Protein AF-A0ABD4XF79-F1 (afdb_monomer)

Organism: NCBI:txid60890

Sequence (76 aa):
KHIRTSNPIESTFATVRHRTKRTKGCLSRKTGLAMAFKLMMSAQKKWRKLDGRNRLPEIIQGVEFRDGLRQLQAAA

Solvent-accessible surface area (backbone atoms only — not comparable to full-atom values): 4648 Å² total; per-residue (Å²): 112,66,37,73,62,43,57,71,66,58,66,66,44,42,65,44,54,53,49,54,64,73,49,70,74,77,57,55,73,69,56,44,49,53,51,44,52,54,47,46,61,61,45,56,79,71,66,72,86,76,53,38,66,91,51,46,67,47,32,75,73,65,42,46,37,58,88,45,41,77,56,77,78,76,84,127

Mean predicted aligned error: 6.77 Å

pLDDT: mean 85.54, std 11.23, range [40.41, 97.44]

Structure (mmCIF, N/CA/C/O backbone):
data_AF-A0ABD4XF79-F1
#
_entry.id   AF-A0ABD4XF79-F1
#
loop_
_atom_site.group_PDB
_atom_site.id
_atom_site.type_symbol
_atom_site.label_atom_id
_atom_site.label_alt_id
_atom_site.label_comp_id
_atom_site.label_asym_id
_atom_site.label_entity_id
_atom_site.label_seq_id
_atom_site.pdbx_PDB_ins_code
_atom_site.Cartn_x
_atom_site.Cartn_y
_atom_site.Cartn_z
_atom_site.occupancy
_atom_site.B_iso_or_equiv
_atom_site.auth_seq_id
_atom_site.auth_comp_id
_atom_site.auth_asym_id
_atom_site.auth_atom_id
_atom_site.pdbx_PDB_model_num
ATOM 1 N N . LYS A 1 1 ? -12.751 2.000 18.507 1.00 76.50 1 LYS A N 1
ATOM 2 C CA . 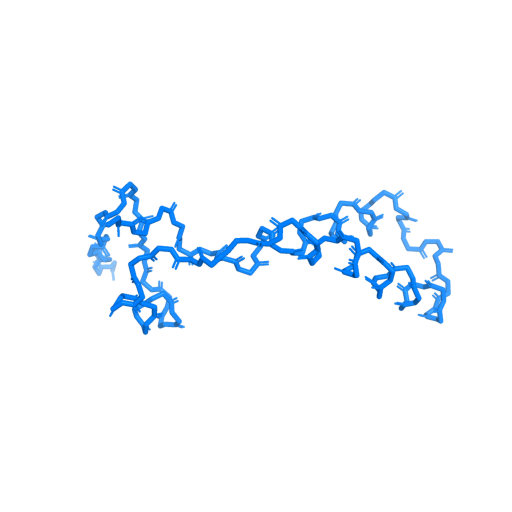LYS A 1 1 ? -12.244 2.755 17.330 1.00 76.50 1 LYS A CA 1
ATOM 3 C C . LYS A 1 1 ? -12.873 2.188 16.062 1.00 76.50 1 LYS A C 1
ATOM 5 O O . LYS A 1 1 ? -12.925 0.967 15.951 1.00 76.50 1 LYS A O 1
ATOM 10 N N . HIS A 1 2 ? -13.373 3.047 15.171 1.00 80.44 2 HIS A N 1
ATOM 11 C CA . HIS A 1 2 ? -13.996 2.665 13.896 1.00 80.44 2 HIS A CA 1
ATOM 12 C C . HIS A 1 2 ? -12.951 2.481 12.783 1.00 80.44 2 HIS A C 1
ATOM 14 O O . HIS A 1 2 ? -11.847 3.019 12.869 1.00 80.44 2 HIS A O 1
ATOM 20 N N . ILE A 1 3 ? -13.307 1.730 11.741 1.00 81.38 3 ILE A N 1
ATOM 21 C CA . ILE A 1 3 ? -12.509 1.594 10.515 1.00 81.38 3 ILE A CA 1
ATOM 22 C C . ILE A 1 3 ? -12.587 2.892 9.714 1.00 81.38 3 ILE A C 1
ATOM 24 O O . ILE A 1 3 ? -13.663 3.442 9.555 1.00 81.38 3 ILE A O 1
ATOM 28 N N . ARG A 1 4 ? -11.465 3.382 9.183 1.00 77.88 4 ARG A N 1
ATOM 29 C CA . ARG A 1 4 ? -11.433 4.591 8.330 1.00 77.88 4 ARG A CA 1
ATOM 30 C C . ARG A 1 4 ? -11.037 4.318 6.883 1.00 77.88 4 ARG A C 1
ATOM 32 O O . ARG A 1 4 ? -10.838 5.251 6.119 1.00 77.88 4 ARG A O 1
ATOM 39 N N . THR A 1 5 ? -10.853 3.054 6.519 1.00 77.62 5 THR A N 1
ATOM 40 C CA . THR A 1 5 ? -10.410 2.668 5.181 1.00 77.62 5 THR A CA 1
ATOM 41 C C . THR A 1 5 ? -11.133 1.411 4.727 1.00 77.62 5 THR A C 1
ATOM 43 O O . THR A 1 5 ? -11.213 0.437 5.472 1.00 77.62 5 THR A O 1
ATOM 46 N N . SER A 1 6 ? -11.643 1.441 3.500 1.00 79.12 6 SER A N 1
ATOM 47 C CA . SER A 1 6 ? -12.123 0.272 2.762 1.00 79.12 6 SER A CA 1
ATOM 48 C C . SER A 1 6 ? -11.004 -0.440 1.999 1.00 79.12 6 SER A C 1
ATOM 50 O O . SER A 1 6 ? -11.202 -1.553 1.534 1.00 79.12 6 SER A O 1
ATOM 52 N N . ASN A 1 7 ? -9.819 0.170 1.873 1.00 76.62 7 ASN A N 1
ATOM 53 C CA . ASN A 1 7 ? -8.722 -0.384 1.083 1.00 76.62 7 ASN A CA 1
ATOM 54 C C . ASN A 1 7 ? -7.377 -0.332 1.832 1.00 76.62 7 ASN A C 1
ATOM 56 O O . ASN A 1 7 ? -6.481 0.450 1.494 1.00 76.62 7 ASN A O 1
ATOM 60 N N . PRO A 1 8 ? -7.203 -1.168 2.870 1.00 72.94 8 PRO A N 1
ATOM 61 C CA . PRO A 1 8 ? -5.994 -1.149 3.685 1.00 72.94 8 PRO A CA 1
ATOM 62 C C . PRO A 1 8 ? -4.734 -1.590 2.923 1.00 72.94 8 PRO A C 1
ATOM 64 O O . PRO A 1 8 ? -3.634 -1.179 3.294 1.00 72.94 8 PRO A O 1
ATOM 67 N N . ILE A 1 9 ? -4.868 -2.387 1.853 1.00 77.12 9 ILE A N 1
ATOM 68 C CA . ILE A 1 9 ? -3.723 -2.866 1.061 1.00 77.12 9 ILE A CA 1
ATOM 69 C C . ILE A 1 9 ? -3.113 -1.758 0.199 1.00 77.12 9 ILE A C 1
ATOM 71 O O . ILE A 1 9 ? -1.909 -1.731 -0.035 1.00 77.12 9 ILE A O 1
ATOM 75 N N . GLU A 1 10 ? -3.902 -0.785 -0.246 1.00 71.00 10 GLU A N 1
ATOM 76 C CA . GLU A 1 10 ? -3.378 0.262 -1.121 1.00 71.00 10 GLU A CA 1
ATOM 77 C C . GLU A 1 10 ? -2.406 1.189 -0.383 1.00 71.00 10 GLU A C 1
ATOM 79 O O . GLU A 1 10 ? -1.394 1.623 -0.938 1.00 71.00 10 GLU A O 1
ATOM 84 N N . SER A 1 11 ? -2.664 1.417 0.908 1.00 80.31 11 SER A N 1
ATOM 85 C CA . SER A 1 11 ? -1.787 2.196 1.780 1.00 80.31 11 SER A CA 1
ATOM 86 C C . SER A 1 11 ? -0.441 1.502 2.026 1.00 80.31 11 SER A C 1
ATOM 88 O O . SER A 1 11 ? 0.598 2.165 2.021 1.00 80.31 11 SER A O 1
ATOM 90 N N . THR A 1 12 ? -0.416 0.172 2.179 1.00 82.31 12 THR A N 1
ATOM 91 C CA . THR A 1 12 ? 0.829 -0.566 2.464 1.00 82.31 12 THR A CA 1
ATOM 92 C C . THR A 1 12 ? 1.767 -0.609 1.259 1.00 82.31 12 THR A C 1
ATOM 94 O O . THR A 1 12 ? 2.982 -0.485 1.427 1.00 82.31 12 THR A O 1
ATOM 97 N N . PHE A 1 13 ? 1.214 -0.696 0.047 1.00 88.44 13 PHE A N 1
ATOM 98 C CA . PHE A 1 13 ? 1.974 -0.711 -1.207 1.00 88.44 13 PHE A CA 1
ATOM 99 C C . PHE A 1 13 ? 2.199 0.677 -1.825 1.00 88.44 13 PHE A C 1
ATOM 101 O O . PHE A 1 13 ? 2.877 0.780 -2.853 1.00 88.44 13 PHE A O 1
ATOM 108 N N . ALA A 1 14 ? 1.697 1.755 -1.214 1.00 91.25 14 ALA A N 1
ATOM 109 C CA . ALA A 1 14 ? 1.763 3.110 -1.766 1.00 91.25 14 ALA A CA 1
ATOM 110 C C . ALA A 1 14 ? 3.190 3.526 -2.174 1.00 91.25 14 ALA A C 1
ATOM 112 O O . ALA A 1 14 ? 3.408 4.023 -3.281 1.00 91.25 14 ALA A O 1
ATOM 113 N N . THR A 1 15 ? 4.185 3.256 -1.321 1.00 92.38 15 THR A N 1
ATOM 114 C CA . THR A 1 15 ? 5.596 3.580 -1.593 1.00 92.38 15 THR A CA 1
ATOM 115 C C . THR A 1 15 ? 6.157 2.780 -2.766 1.00 92.38 15 THR A C 1
ATOM 117 O O . THR A 1 15 ? 6.860 3.338 -3.611 1.00 92.38 15 THR A O 1
ATOM 120 N N . VAL A 1 16 ? 5.836 1.484 -2.844 1.00 94.31 16 VAL A N 1
ATOM 121 C CA . VAL A 1 16 ? 6.263 0.617 -3.952 1.00 94.31 16 VAL A CA 1
ATOM 122 C C . VAL A 1 16 ? 5.660 1.130 -5.252 1.00 94.31 16 VAL A C 1
ATOM 124 O O . VAL A 1 16 ? 6.397 1.389 -6.198 1.00 94.31 16 VAL A O 1
ATOM 127 N N . ARG A 1 17 ? 4.347 1.389 -5.278 1.00 93.56 17 ARG A N 1
ATOM 128 C CA . ARG A 1 17 ? 3.644 1.911 -6.456 1.00 93.56 17 ARG A CA 1
ATOM 129 C C . ARG A 1 17 ? 4.207 3.255 -6.913 1.00 93.56 17 ARG A C 1
ATOM 131 O O . ARG A 1 17 ? 4.458 3.444 -8.103 1.00 93.56 17 ARG A O 1
ATOM 138 N N . HIS A 1 18 ? 4.461 4.167 -5.974 1.00 94.75 18 HIS A N 1
ATOM 139 C CA . HIS A 1 18 ? 5.074 5.459 -6.272 1.00 94.75 18 HIS A CA 1
ATOM 140 C C . HIS A 1 18 ? 6.457 5.291 -6.920 1.00 94.75 18 HIS A C 1
ATOM 142 O O . HIS A 1 18 ? 6.741 5.926 -7.937 1.00 94.75 18 HIS A O 1
ATOM 148 N N . ARG A 1 19 ? 7.312 4.412 -6.381 1.00 95.50 19 ARG A N 1
ATOM 149 C CA . ARG A 1 19 ? 8.646 4.162 -6.948 1.00 95.50 19 ARG A CA 1
ATOM 150 C C . ARG A 1 19 ? 8.578 3.454 -8.297 1.00 95.50 19 ARG A C 1
ATOM 152 O O . ARG A 1 19 ? 9.271 3.895 -9.203 1.00 95.50 19 ARG A O 1
ATOM 159 N N . THR A 1 20 ? 7.695 2.476 -8.476 1.00 94.94 20 THR A N 1
ATOM 160 C CA . THR A 1 20 ? 7.454 1.830 -9.776 1.00 94.94 20 THR A CA 1
ATOM 161 C C . THR A 1 20 ? 7.028 2.838 -10.847 1.00 94.94 20 THR A C 1
ATOM 163 O O . THR A 1 20 ? 7.562 2.828 -11.953 1.00 94.94 20 THR A O 1
ATOM 166 N N . LYS A 1 21 ? 6.124 3.777 -10.522 1.00 95.44 21 LYS A N 1
ATOM 167 C CA . LYS A 1 21 ? 5.732 4.849 -11.456 1.00 95.44 21 LYS A CA 1
ATOM 168 C C . LYS A 1 21 ? 6.913 5.760 -11.802 1.00 95.44 21 LYS A C 1
ATOM 170 O O . LYS A 1 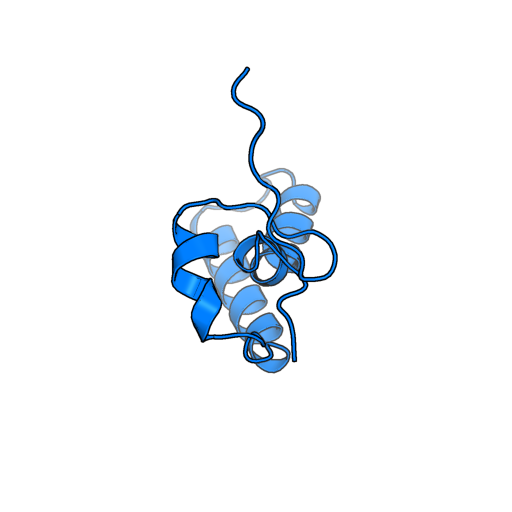21 ? 7.071 6.158 -12.953 1.00 95.44 21 LYS A O 1
ATOM 175 N N . ARG A 1 22 ? 7.753 6.092 -10.815 1.00 96.19 22 ARG A N 1
ATOM 176 C CA . ARG A 1 22 ? 8.937 6.945 -11.013 1.00 96.19 22 ARG A CA 1
ATOM 177 C C . ARG A 1 22 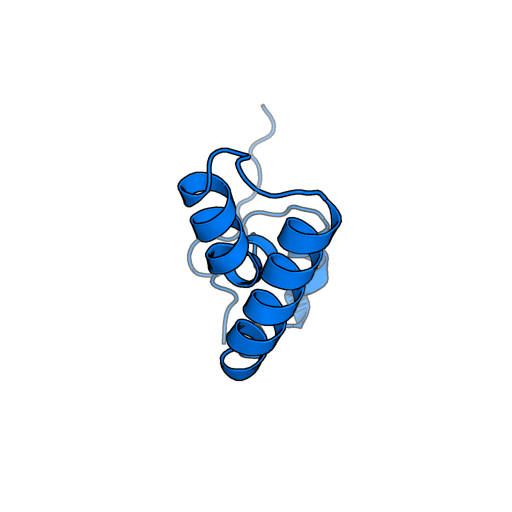? 10.011 6.288 -11.872 1.00 96.19 22 ARG A C 1
ATOM 179 O O . ARG A 1 22 ? 10.696 7.002 -12.595 1.00 96.19 22 ARG A O 1
ATOM 186 N N . THR A 1 23 ? 10.160 4.971 -11.800 1.00 94.50 23 THR A N 1
ATOM 187 C CA . THR A 1 23 ? 11.199 4.252 -12.540 1.00 94.50 23 THR A CA 1
ATOM 188 C C . THR A 1 23 ? 10.827 3.956 -13.989 1.00 94.50 23 THR A C 1
ATOM 190 O O . THR A 1 23 ? 11.705 3.611 -14.769 1.00 94.50 23 THR A O 1
ATOM 193 N N . LYS A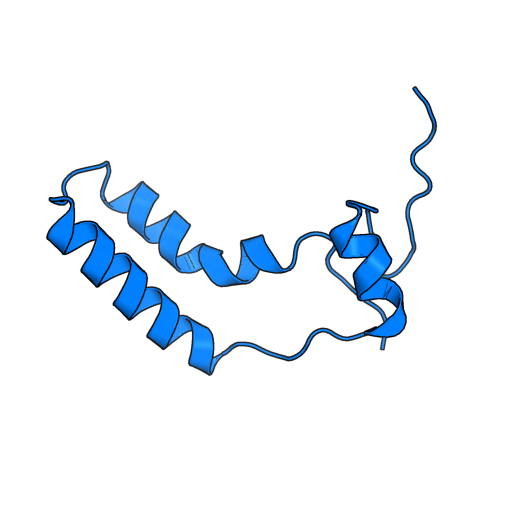 1 24 ? 9.556 4.116 -14.388 1.00 93.00 24 LYS A N 1
ATOM 194 C CA . LYS A 1 24 ? 9.112 4.015 -15.793 1.00 93.00 24 LYS A CA 1
ATOM 195 C C . LYS A 1 24 ? 9.574 2.727 -16.505 1.00 93.00 24 LYS A C 1
ATOM 197 O O . LYS A 1 24 ? 9.871 2.747 -17.692 1.00 93.00 24 LYS A O 1
ATOM 202 N N . GLY A 1 25 ? 9.678 1.614 -15.776 1.00 90.69 25 GLY A N 1
ATOM 203 C CA . GLY A 1 25 ? 10.099 0.328 -16.344 1.00 90.69 25 GLY A CA 1
ATOM 204 C C . GLY A 1 25 ? 11.599 0.185 -16.631 1.00 90.69 25 GLY A C 1
ATOM 205 O O . GLY A 1 25 ? 11.992 -0.800 -17.240 1.00 90.69 25 GLY A O 1
ATOM 206 N N . CYS A 1 26 ? 12.460 1.096 -16.161 1.00 93.44 26 CYS A N 1
ATOM 207 C CA . CYS A 1 26 ? 13.907 1.031 -16.415 1.00 93.44 26 CYS A CA 1
ATOM 208 C C . CYS A 1 26 ? 14.655 -0.087 -15.659 1.00 93.44 26 CYS A C 1
ATOM 210 O O . CYS A 1 26 ? 15.866 -0.236 -15.815 1.00 93.44 26 CYS A O 1
ATOM 212 N N . LEU A 1 27 ? 13.971 -0.851 -14.800 1.00 94.62 27 LEU A N 1
ATOM 213 C CA . LEU A 1 27 ? 14.593 -1.895 -13.988 1.00 94.62 27 LEU A CA 1
ATOM 214 C C . LEU A 1 27 ? 14.471 -3.258 -14.655 1.00 94.62 27 LEU A C 1
ATOM 216 O O . LEU A 1 27 ? 13.392 -3.657 -15.087 1.00 94.62 27 LEU A O 1
ATOM 220 N N . SER A 1 28 ? 15.556 -4.033 -14.590 1.00 95.88 28 SER A N 1
ATOM 221 C CA . SER A 1 28 ? 15.482 -5.476 -14.817 1.00 95.88 28 SER A CA 1
ATOM 222 C C . SER A 1 28 ? 14.520 -6.129 -13.816 1.00 95.88 28 SER A C 1
ATOM 224 O O . SER A 1 28 ? 14.333 -5.633 -12.698 1.00 95.88 28 SER A O 1
ATOM 226 N N . ARG A 1 29 ? 13.967 -7.295 -14.164 1.00 95.12 29 ARG A N 1
ATOM 227 C CA . ARG A 1 29 ? 13.073 -8.062 -13.278 1.00 95.12 29 ARG A CA 1
ATOM 228 C C . ARG A 1 29 ? 13.688 -8.300 -11.892 1.00 95.12 29 ARG A C 1
ATOM 230 O O . ARG A 1 29 ? 13.014 -8.117 -10.880 1.00 95.12 29 ARG A O 1
ATOM 237 N N . LYS A 1 30 ? 14.975 -8.661 -11.838 1.00 97.44 30 LYS A N 1
ATOM 238 C CA . LYS A 1 30 ? 15.699 -8.916 -10.581 1.00 97.44 30 LYS A CA 1
ATOM 239 C C . LYS A 1 30 ? 15.830 -7.640 -9.746 1.00 97.44 30 LYS A C 1
ATOM 241 O O . LYS A 1 30 ? 15.551 -7.662 -8.548 1.00 97.44 30 LYS A O 1
ATOM 246 N N . THR A 1 31 ? 16.197 -6.522 -10.374 1.00 96.62 31 THR A N 1
ATOM 247 C CA . THR A 1 31 ? 16.354 -5.234 -9.682 1.00 96.62 31 THR A CA 1
ATOM 248 C C . THR A 1 31 ? 15.008 -4.691 -9.200 1.00 96.62 31 THR A C 1
ATOM 250 O O . THR A 1 31 ? 14.912 -4.208 -8.074 1.00 96.62 31 THR A O 1
ATOM 253 N N . GLY A 1 32 ? 13.953 -4.809 -10.011 1.00 96.44 32 GLY A N 1
ATOM 254 C CA . GLY A 1 32 ? 12.597 -4.403 -9.641 1.00 96.44 32 GLY A CA 1
ATOM 255 C C . GLY A 1 32 ? 12.065 -5.181 -8.437 1.00 96.44 32 GLY A C 1
ATOM 256 O O . GLY A 1 32 ? 11.525 -4.579 -7.508 1.00 96.44 32 GLY A O 1
ATOM 257 N N . LEU A 1 33 ? 12.297 -6.497 -8.401 1.00 96.50 33 LEU A N 1
ATOM 258 C CA . LEU A 1 33 ? 11.918 -7.343 -7.268 1.00 96.50 33 LEU A CA 1
ATOM 259 C C . LEU A 1 33 ? 12.696 -6.974 -5.998 1.00 96.50 33 LEU A C 1
ATOM 261 O O . LEU A 1 33 ? 12.093 -6.801 -4.939 1.00 96.50 33 LEU A O 1
ATOM 265 N N . ALA A 1 34 ? 14.013 -6.778 -6.100 1.00 97.44 34 ALA A N 1
ATOM 266 C CA . ALA A 1 34 ? 14.833 -6.341 -4.970 1.00 97.44 34 ALA A CA 1
ATOM 267 C C . ALA A 1 34 ? 14.398 -4.962 -4.437 1.00 97.44 34 ALA A C 1
ATOM 269 O O . ALA A 1 34 ? 14.313 -4.765 -3.223 1.00 97.44 34 ALA A O 1
ATOM 270 N N . MET A 1 35 ? 14.068 -4.022 -5.332 1.00 97.38 35 MET A N 1
ATOM 271 C CA . MET A 1 35 ? 13.528 -2.709 -4.975 1.00 97.38 35 MET A CA 1
ATOM 272 C C . MET A 1 35 ? 12.208 -2.848 -4.209 1.00 97.38 35 MET A C 1
ATOM 274 O O . MET A 1 35 ? 12.078 -2.286 -3.122 1.00 97.38 35 MET A O 1
ATOM 278 N N . ALA A 1 36 ? 11.242 -3.598 -4.749 1.00 95.50 36 ALA A N 1
ATOM 279 C CA . ALA A 1 36 ? 9.951 -3.811 -4.101 1.00 95.50 36 ALA A CA 1
ATOM 280 C C . ALA A 1 36 ? 10.127 -4.431 -2.707 1.00 95.50 36 ALA A C 1
ATOM 282 O O . ALA A 1 36 ? 9.579 -3.912 -1.736 1.00 95.50 36 ALA A O 1
ATOM 283 N N . PHE A 1 37 ? 10.968 -5.461 -2.584 1.00 95.94 37 PHE A N 1
ATOM 284 C CA . PHE A 1 37 ? 11.267 -6.109 -1.309 1.00 95.94 37 PHE A CA 1
ATOM 285 C C . PHE A 1 37 ? 11.840 -5.128 -0.276 1.00 95.94 37 PHE A C 1
ATOM 287 O O . PHE A 1 37 ? 11.322 -5.016 0.835 1.00 95.94 37 PHE A O 1
ATOM 294 N N . LYS A 1 38 ? 12.872 -4.357 -0.641 1.00 96.81 38 LYS A N 1
ATOM 295 C CA . LYS A 1 38 ? 13.487 -3.387 0.279 1.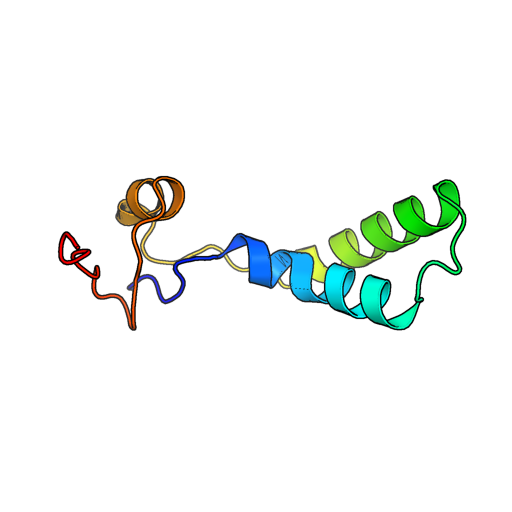00 96.81 38 LYS A CA 1
ATOM 296 C C . LYS A 1 38 ? 12.512 -2.284 0.696 1.00 96.81 38 LYS A C 1
ATOM 298 O O . LYS A 1 38 ? 12.475 -1.928 1.871 1.00 96.81 38 LYS A O 1
ATOM 303 N N . LEU A 1 39 ? 11.691 -1.780 -0.226 1.00 96.19 39 LEU A N 1
ATOM 304 C CA . LEU A 1 39 ? 10.675 -0.772 0.089 1.00 96.19 39 LEU A CA 1
ATOM 305 C C . LEU A 1 39 ? 9.590 -1.316 1.027 1.00 96.19 39 LEU A C 1
ATOM 307 O O . LEU A 1 39 ? 9.181 -0.603 1.942 1.00 96.19 39 LEU A O 1
ATOM 311 N N . MET A 1 40 ? 9.167 -2.570 0.845 1.00 94.38 40 MET A N 1
ATOM 312 C CA . MET A 1 40 ? 8.209 -3.227 1.741 1.00 94.38 40 MET A CA 1
ATOM 313 C C . MET A 1 40 ? 8.777 -3.396 3.152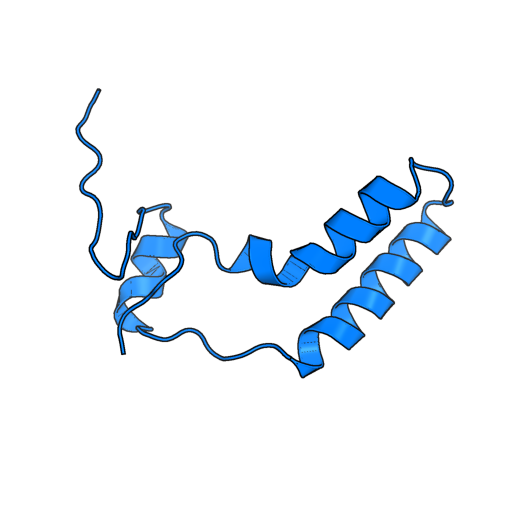 1.00 94.38 40 MET A C 1
ATOM 315 O O . MET A 1 40 ? 8.106 -3.043 4.118 1.00 94.38 40 MET A O 1
ATOM 319 N N . MET A 1 41 ? 10.037 -3.822 3.280 1.00 95.50 41 MET A N 1
ATOM 320 C CA . MET A 1 41 ? 10.725 -3.912 4.577 1.00 95.50 41 MET A CA 1
ATOM 321 C C . MET A 1 41 ? 10.797 -2.552 5.290 1.00 95.50 41 MET A C 1
ATOM 323 O O . MET A 1 41 ? 10.619 -2.463 6.505 1.00 95.50 41 MET A O 1
ATOM 327 N N . SER A 1 42 ? 11.035 -1.465 4.550 1.00 93.88 42 SER A N 1
ATOM 328 C CA . SER A 1 42 ? 11.019 -0.108 5.109 1.00 93.88 42 SER A CA 1
ATOM 329 C C . SER A 1 42 ? 9.614 0.346 5.516 1.00 93.88 42 SER A C 1
ATOM 331 O O . SER A 1 42 ? 9.463 0.986 6.557 1.00 93.88 42 SER A O 1
ATOM 333 N N . ALA A 1 43 ? 8.588 0.021 4.723 1.00 91.38 43 ALA A N 1
ATOM 334 C CA . ALA A 1 43 ? 7.199 0.373 5.011 1.00 91.38 43 ALA A CA 1
ATOM 335 C C . ALA A 1 43 ? 6.652 -0.382 6.234 1.00 91.38 43 ALA A C 1
ATOM 337 O O . ALA A 1 43 ? 5.965 0.222 7.059 1.00 91.38 43 ALA A O 1
ATOM 338 N N . GLN A 1 44 ? 7.024 -1.657 6.393 1.00 92.31 44 GLN A N 1
ATOM 339 C CA . GLN A 1 44 ? 6.592 -2.523 7.493 1.00 92.31 44 GLN A CA 1
ATOM 340 C C . GLN A 1 44 ? 6.826 -1.898 8.870 1.00 92.31 44 GLN A C 1
ATOM 342 O O . GLN A 1 44 ? 5.971 -1.997 9.747 1.00 92.31 44 GLN A O 1
ATOM 347 N N . LYS A 1 45 ? 7.945 -1.187 9.050 1.00 91.31 45 LYS A N 1
ATOM 348 C CA . LYS A 1 45 ? 8.294 -0.516 10.313 1.00 91.31 45 LYS A CA 1
ATOM 349 C C . LYS A 1 45 ? 7.261 0.524 10.763 1.00 91.31 45 LYS A C 1
ATOM 351 O O . LYS A 1 45 ? 7.224 0.870 11.937 1.00 91.31 45 LYS A O 1
ATOM 356 N N . LYS A 1 46 ? 6.452 1.050 9.837 1.00 88.88 46 LYS A N 1
ATOM 357 C CA . LYS A 1 46 ? 5.435 2.081 10.097 1.00 88.88 46 LYS A CA 1
ATOM 358 C C . LYS A 1 46 ? 4.007 1.536 10.103 1.00 88.88 46 LYS A C 1
ATOM 360 O O . LYS A 1 46 ? 3.076 2.297 10.365 1.00 88.88 46 LYS A O 1
ATOM 365 N N . TRP A 1 47 ? 3.803 0.258 9.786 1.00 88.31 47 TRP A N 1
ATOM 366 C CA . TRP A 1 47 ? 2.462 -0.312 9.738 1.00 88.31 47 TRP A CA 1
ATOM 367 C C . TRP A 1 47 ? 1.825 -0.318 11.121 1.00 88.31 47 TRP A C 1
ATOM 369 O O . TRP A 1 47 ? 2.444 -0.666 12.126 1.00 88.31 47 TRP A O 1
ATOM 379 N N . ARG A 1 48 ? 0.549 0.059 11.163 1.00 86.38 48 ARG A N 1
ATOM 380 C CA . ARG A 1 48 ? -0.266 0.003 12.373 1.00 86.38 48 ARG A CA 1
ATOM 381 C C . ARG A 1 48 ? -1.378 -1.010 12.177 1.00 86.38 48 ARG A C 1
ATOM 383 O O . ARG A 1 48 ? -1.896 -1.167 11.074 1.00 86.38 48 ARG A O 1
ATOM 390 N N . LYS A 1 49 ? -1.750 -1.690 13.262 1.00 85.06 49 LYS A N 1
ATOM 391 C CA . LYS A 1 49 ? -2.917 -2.576 13.260 1.00 85.06 49 LYS A CA 1
ATOM 392 C C . LYS A 1 49 ? -4.159 -1.764 12.898 1.00 85.06 49 LYS A C 1
ATOM 394 O O . LYS A 1 49 ? -4.345 -0.668 13.425 1.00 85.06 49 LYS A O 1
ATOM 399 N N . LEU A 1 50 ? -4.991 -2.325 12.027 1.00 84.12 50 LEU A N 1
ATOM 400 C CA . LEU A 1 50 ? -6.273 -1.729 11.681 1.00 84.12 50 LEU A CA 1
ATOM 401 C C . LEU A 1 50 ? -7.196 -1.738 12.903 1.00 84.12 50 LEU A C 1
ATOM 403 O O . LEU A 1 50 ? -7.267 -2.717 13.656 1.00 84.12 50 LEU A O 1
ATOM 407 N N . ASP A 1 51 ? -7.884 -0.618 13.090 1.00 84.31 51 ASP A N 1
ATOM 408 C CA . ASP A 1 51 ? -8.964 -0.490 14.058 1.00 84.31 51 ASP A CA 1
ATOM 409 C C . ASP A 1 51 ? -10.212 -1.251 13.567 1.00 84.31 51 ASP A C 1
ATOM 411 O O . ASP A 1 51 ? -10.295 -1.623 12.402 1.00 84.31 51 ASP A O 1
ATOM 415 N N . GLY A 1 52 ? -11.181 -1.510 14.453 1.00 83.44 52 GLY A N 1
ATOM 416 C CA . GLY A 1 52 ? -12.475 -2.100 14.073 1.00 83.44 52 GLY A CA 1
ATOM 417 C C . GLY A 1 52 ? -12.411 -3.518 13.490 1.00 83.44 52 GLY A C 1
ATOM 418 O O . GLY A 1 52 ? -13.145 -3.826 12.558 1.00 83.44 52 GLY A O 1
ATOM 419 N N . ARG A 1 53 ? -11.576 -4.397 14.064 1.00 81.25 53 ARG A N 1
ATOM 420 C CA . ARG A 1 53 ? -11.337 -5.787 13.609 1.00 81.25 53 ARG A CA 1
ATOM 421 C C . ARG A 1 53 ? -12.606 -6.575 13.250 1.00 81.25 53 ARG A C 1
ATOM 423 O O . ARG A 1 53 ? -12.581 -7.356 12.308 1.00 81.25 53 ARG A O 1
ATOM 430 N N . ASN A 1 54 ? -13.709 -6.320 13.952 1.00 86.50 54 ASN A N 1
ATOM 431 C CA . ASN A 1 54 ? -15.001 -6.978 13.74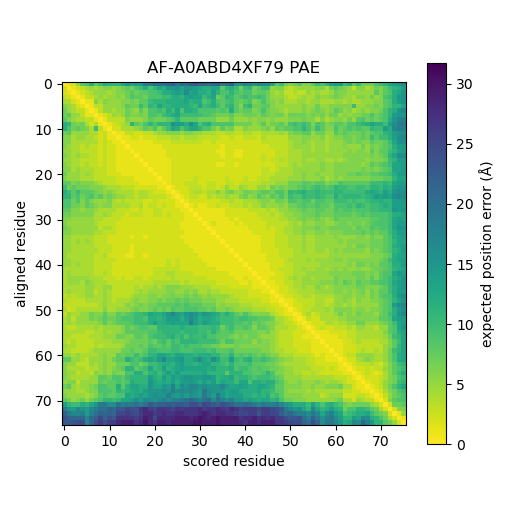2 1.00 86.50 54 ASN A CA 1
ATOM 432 C C . ASN A 1 54 ? -15.581 -6.760 12.331 1.00 86.50 54 ASN A C 1
ATOM 434 O O . ASN A 1 54 ? -16.362 -7.588 11.884 1.00 86.50 54 ASN A O 1
ATOM 438 N N . ARG A 1 55 ? -15.203 -5.683 11.622 1.00 84.75 55 ARG A N 1
ATOM 439 C CA . ARG A 1 55 ? -15.688 -5.382 10.258 1.00 84.75 55 ARG A CA 1
ATOM 440 C C . ARG A 1 55 ? -14.645 -5.679 9.172 1.00 84.75 55 ARG A C 1
ATOM 442 O O . ARG A 1 55 ? -14.869 -5.362 8.010 1.00 84.75 55 ARG A O 1
ATOM 449 N N . LEU A 1 56 ? -13.504 -6.288 9.519 1.00 83.50 56 LEU A N 1
ATOM 450 C CA . LEU A 1 56 ? -12.513 -6.730 8.526 1.00 83.50 56 LEU A CA 1
ATOM 451 C C . LEU A 1 56 ? -13.089 -7.714 7.495 1.00 83.50 56 LEU 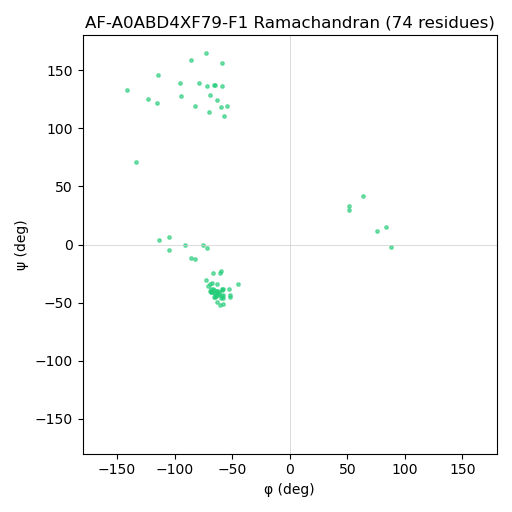A C 1
ATOM 453 O O . LEU A 1 56 ? -12.740 -7.564 6.326 1.00 83.50 56 LEU A O 1
ATOM 457 N N . PRO A 1 57 ? -13.977 -8.665 7.861 1.00 87.75 57 PRO A N 1
ATOM 458 C CA . PRO A 1 57 ? -14.618 -9.525 6.868 1.00 87.75 57 PRO A CA 1
ATOM 459 C C . PRO A 1 57 ? -15.407 -8.730 5.821 1.00 87.75 57 PRO A C 1
ATOM 461 O O . PRO A 1 57 ? -15.336 -9.046 4.640 1.00 87.75 57 PRO A O 1
ATOM 464 N N . GLU A 1 58 ? -16.087 -7.656 6.236 1.00 86.44 58 GLU A N 1
ATOM 465 C CA . GLU A 1 58 ? -16.850 -6.781 5.336 1.00 86.44 58 GLU A CA 1
ATOM 466 C C . GLU A 1 58 ? -15.913 -6.061 4.349 1.00 86.44 58 GLU A C 1
ATOM 468 O O . GLU A 1 58 ? -16.193 -6.008 3.156 1.00 86.44 58 GLU A O 1
ATOM 473 N N . ILE A 1 59 ? -14.753 -5.580 4.816 1.00 83.25 59 ILE A N 1
ATOM 474 C CA . ILE A 1 59 ? -13.732 -4.977 3.942 1.00 83.25 59 ILE A CA 1
ATOM 475 C C . ILE A 1 59 ? -13.194 -5.994 2.926 1.00 83.25 59 ILE A C 1
ATOM 477 O O . ILE A 1 59 ? -13.027 -5.664 1.756 1.00 83.25 59 ILE A O 1
ATOM 481 N N . ILE A 1 60 ? -12.919 -7.229 3.358 1.00 83.81 60 ILE A N 1
ATOM 482 C CA . ILE A 1 60 ? -12.419 -8.296 2.474 1.00 83.81 60 ILE A CA 1
ATOM 483 C C . ILE A 1 60 ? -13.456 -8.639 1.394 1.00 83.81 60 ILE A C 1
ATOM 485 O O . ILE A 1 60 ? -13.080 -8.924 0.261 1.00 83.81 60 ILE A O 1
ATOM 489 N N . GLN A 1 61 ? -14.747 -8.553 1.720 1.00 86.56 61 GLN A N 1
ATOM 490 C CA . GLN A 1 61 ? -15.857 -8.712 0.774 1.00 86.56 61 GLN A CA 1
ATOM 491 C C . GLN A 1 61 ? -16.065 -7.493 -0.144 1.00 86.56 61 GLN A C 1
ATOM 493 O O . GLN A 1 61 ? -16.959 -7.515 -0.985 1.00 86.56 61 GLN A O 1
ATOM 498 N N . GLY A 1 62 ? -15.258 -6.436 -0.007 1.00 83.56 62 GLY A N 1
ATOM 499 C CA . GLY A 1 62 ? -15.334 -5.238 -0.844 1.00 83.56 62 GLY A CA 1
ATOM 500 C C . GLY A 1 62 ? -16.373 -4.211 -0.392 1.00 83.56 62 GLY A C 1
ATOM 501 O O . GLY A 1 62 ? -16.699 -3.305 -1.153 1.00 83.56 62 GLY A O 1
ATOM 502 N N . VAL A 1 63 ? -16.896 -4.316 0.834 1.00 85.31 63 VAL A N 1
ATOM 503 C CA . VAL A 1 63 ? -17.838 -3.330 1.377 1.00 85.31 63 VAL A CA 1
ATOM 504 C C . VAL A 1 63 ? -17.122 -2.004 1.628 1.00 85.31 63 VAL A C 1
ATOM 506 O O . VAL A 1 63 ? -16.096 -1.938 2.312 1.00 85.31 63 VAL A O 1
ATOM 509 N N . GLU A 1 64 ? -17.697 -0.921 1.113 1.00 83.50 64 GLU A N 1
ATOM 510 C CA . GLU A 1 64 ? -17.138 0.412 1.283 1.00 83.50 64 GLU A CA 1
ATOM 511 C C . GLU A 1 64 ? -17.452 1.001 2.664 1.00 83.50 64 GLU A C 1
ATOM 513 O O . GLU A 1 64 ? -18.564 0.911 3.188 1.00 83.50 64 GLU A O 1
ATOM 518 N N . PHE A 1 65 ? -16.450 1.661 3.243 1.00 82.44 65 PHE A N 1
ATOM 519 C CA . PHE A 1 65 ? -16.557 2.400 4.493 1.00 82.44 65 PHE A CA 1
ATOM 520 C C . PHE A 1 65 ? -16.127 3.845 4.254 1.00 82.44 65 PHE A C 1
ATOM 522 O O . PHE A 1 65 ? -15.000 4.093 3.824 1.00 82.44 65 PHE A O 1
ATOM 529 N N . ARG A 1 66 ? -16.999 4.797 4.594 1.00 80.81 66 ARG A N 1
ATOM 530 C CA . ARG A 1 66 ? -16.679 6.232 4.662 1.00 80.81 66 ARG A CA 1
ATOM 531 C C . ARG A 1 66 ? -16.820 6.685 6.105 1.00 80.81 66 ARG A C 1
ATOM 533 O O . ARG A 1 66 ? -17.867 6.474 6.708 1.00 80.81 66 ARG A O 1
ATOM 540 N N . ASP A 1 67 ? -15.742 7.214 6.676 1.00 77.25 67 ASP A N 1
ATOM 541 C CA . ASP A 1 67 ? -15.690 7.706 8.063 1.00 77.25 67 ASP A CA 1
ATOM 542 C C . ASP A 1 67 ? -16.203 6.714 9.127 1.00 77.25 67 ASP A C 1
ATOM 544 O O . ASP A 1 67 ? -16.700 7.091 10.185 1.00 77.25 67 ASP A O 1
ATOM 548 N N . GLY A 1 68 ? -16.055 5.411 8.867 1.00 75.38 68 GLY A N 1
ATOM 549 C CA . GLY A 1 68 ? -16.509 4.346 9.768 1.00 75.38 68 GLY A CA 1
ATOM 550 C C . GLY A 1 68 ? -17.947 3.892 9.583 1.00 75.38 68 GLY A C 1
ATOM 551 O O . GLY A 1 68 ? -18.350 2.924 10.231 1.00 75.38 68 GLY A O 1
ATOM 552 N N . LEU A 1 69 ? -18.686 4.510 8.666 1.00 81.62 69 LEU A N 1
ATOM 553 C CA . LEU A 1 69 ? -20.024 4.092 8.286 1.00 81.62 69 LEU A CA 1
ATOM 554 C C . LEU A 1 69 ? -19.958 3.187 7.058 1.00 81.62 69 LEU A C 1
ATOM 556 O O . LEU A 1 69 ? -19.339 3.526 6.045 1.00 81.62 69 LEU A O 1
ATOM 560 N N . ARG A 1 70 ? -20.603 2.022 7.181 1.00 83.19 70 ARG A N 1
ATOM 561 C CA . ARG A 1 70 ? -20.817 1.091 6.074 1.00 83.19 70 ARG A CA 1
ATOM 562 C C . ARG A 1 70 ? -21.684 1.790 5.035 1.00 83.19 70 ARG A C 1
ATOM 564 O O . ARG A 1 70 ? -22.784 2.224 5.367 1.00 83.19 70 ARG A O 1
ATOM 571 N N . GLN A 1 71 ? -21.206 1.867 3.803 1.00 81.75 71 GLN A N 1
ATOM 572 C CA . GLN A 1 71 ? -22.029 2.303 2.687 1.00 81.75 71 GLN A CA 1
ATOM 573 C C . GLN A 1 71 ? -22.836 1.097 2.208 1.00 81.75 71 GLN A C 1
ATOM 575 O O . GLN A 1 71 ? -22.279 0.059 1.846 1.00 81.75 71 GLN A O 1
ATOM 580 N N . LEU A 1 72 ? -24.162 1.205 2.270 1.00 71.06 72 LEU A N 1
ATOM 581 C CA . LEU A 1 72 ? -25.027 0.290 1.541 1.00 71.06 72 LEU A CA 1
ATOM 582 C C . LEU A 1 72 ? -24.843 0.642 0.068 1.00 71.06 72 LEU A C 1
ATOM 584 O O . LEU A 1 72 ? -25.163 1.758 -0.333 1.00 71.06 72 LEU A O 1
ATOM 588 N N . GLN A 1 73 ? -24.277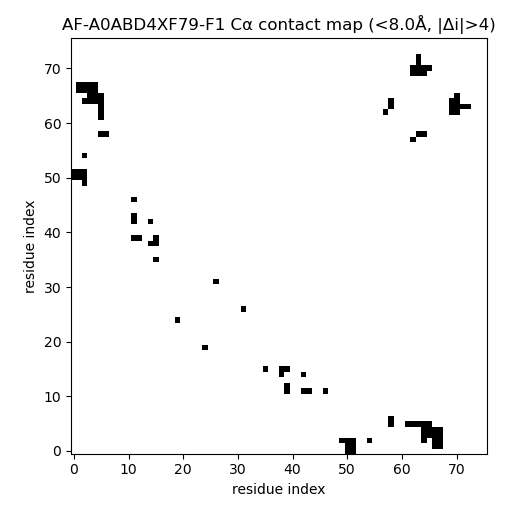 -0.273 -0.720 1.00 61.69 73 GLN A N 1
ATOM 589 C CA . GLN A 1 73 ? -24.326 -0.138 -2.171 1.00 61.69 73 GLN A CA 1
ATOM 590 C C . GLN A 1 73 ? -25.806 -0.061 -2.550 1.00 61.69 73 GLN A C 1
ATOM 592 O O . GLN A 1 73 ? -26.540 -1.033 -2.371 1.00 61.69 73 GLN A O 1
ATOM 597 N N . ALA A 1 74 ? -26.260 1.108 -3.005 1.00 51.28 74 ALA A N 1
ATOM 598 C CA . ALA A 1 74 ? -27.517 1.189 -3.725 1.00 51.28 74 ALA A CA 1
ATOM 599 C C . ALA A 1 74 ? -27.344 0.296 -4.956 1.00 51.28 74 ALA A C 1
ATOM 601 O O . ALA A 1 74 ? -26.416 0.507 -5.739 1.00 51.28 74 ALA A O 1
ATOM 602 N N . ALA A 1 75 ? -28.164 -0.751 -5.054 1.00 45.25 75 ALA A N 1
ATOM 603 C CA . ALA A 1 75 ? -28.238 -1.565 -6.254 1.00 45.25 75 ALA A CA 1
ATOM 604 C C . ALA A 1 75 ? -28.536 -0.624 -7.431 1.00 45.25 75 ALA A C 1
ATOM 606 O O . ALA A 1 75 ? -29.523 0.114 -7.383 1.00 45.25 75 ALA A O 1
ATOM 607 N N . ALA A 1 76 ? -27.625 -0.592 -8.403 1.00 40.41 76 ALA A N 1
ATOM 608 C CA . ALA A 1 76 ? -27.857 0.026 -9.702 1.00 40.41 76 ALA A CA 1
ATOM 609 C C . ALA A 1 76 ? -28.679 -0.924 -10.575 1.00 40.41 76 ALA A C 1
ATOM 611 O O . ALA A 1 76 ? -28.456 -2.153 -10.454 1.00 40.41 76 ALA A O 1
#

Foldseek 3Di:
DAFADLCPPCVLCVQLVVVCVVCVPVDDPVRNVVSSVVSSVVSVVVDDDTPPVVCVVVSVVSFDDHPRDTDDPPDD

Secondary structure (DSSP, 8-state):
-----S-HHHHHHHHHHHHHHHHTT-S-HHHHHHHHHHHHHHHHTT--PPS-GGGHHHHHTT--EETTEEP-----

Radius of gyration: 16.14 Å; Cα contacts (8 Å, |Δi|>4): 52; chains: 1; bounding box: 45×17×34 Å